Protein AF-A0A1Y4MVS9-F1 (afdb_monomer)

Foldseek 3Di:
DKWKKAQVLCVVVVHTFIDIDDPPDDPVVRCVRSVPDPRRPDMFTPDDDDLDDDHRPQDSVNVNVLVVLLVPADPVCNVCVNVVCVVDVDSVRCSVCRVVDDDDPPDPDVVVVVVVVVVVPVDDDPPDPPDDDD

Secondary structure (DSSP, 8-state):
-EEEEEEHHHHHTT---EEEEPSSPPHHHHHHHHT-BTTB--EEEEEEE-SS---TT--HHHHHHHHHHHHTS-HHHHHTHHHHTTTSSSHHHHHHHGGG----TT-SSHHHHHHHHHHHTTSS--S-------

Structure (mmCIF, N/CA/C/O backbone):
data_AF-A0A1Y4MVS9-F1
#
_entry.id   AF-A0A1Y4MVS9-F1
#
loop_
_atom_site.group_PDB
_atom_site.id
_atom_site.type_symbol
_atom_site.label_atom_id
_atom_site.label_alt_id
_atom_site.label_comp_id
_atom_site.label_asym_id
_atom_site.label_entity_id
_atom_site.label_seq_id
_atom_site.pdbx_PDB_ins_code
_atom_site.Cartn_x
_atom_site.Cartn_y
_atom_site.Cartn_z
_atom_site.occupancy
_atom_site.B_iso_or_equiv
_atom_site.auth_seq_id
_atom_site.auth_comp_id
_atom_site.auth_asym_id
_atom_site.auth_atom_id
_atom_site.pdbx_PDB_model_num
ATOM 1 N N . MET A 1 1 ? -2.451 -6.165 -6.102 1.00 93.25 1 MET A N 1
ATOM 2 C CA . MET A 1 1 ? -2.275 -5.313 -4.910 1.00 93.25 1 MET A CA 1
ATOM 3 C C . MET A 1 1 ? -3.485 -5.435 -3.996 1.00 93.25 1 MET A C 1
ATOM 5 O O . MET A 1 1 ? -4.609 -5.298 -4.475 1.00 93.25 1 MET A O 1
ATOM 9 N N . ARG A 1 2 ? -3.287 -5.744 -2.710 1.00 97.38 2 ARG A N 1
ATOM 10 C CA . ARG A 1 2 ? -4.346 -5.695 -1.683 1.00 97.38 2 ARG A CA 1
ATOM 11 C C . ARG A 1 2 ? -3.767 -5.558 -0.277 1.00 97.38 2 ARG A C 1
ATOM 13 O O . ARG A 1 2 ? -2.650 -5.996 -0.035 1.00 97.38 2 ARG A O 1
ATOM 20 N N . VAL A 1 3 ? -4.547 -5.008 0.647 1.00 97.88 3 VAL A N 1
ATOM 21 C CA . VAL A 1 3 ? -4.182 -4.822 2.061 1.00 97.88 3 VAL A CA 1
ATOM 22 C C . VAL A 1 3 ? -5.241 -5.430 2.974 1.00 97.88 3 VAL A C 1
ATOM 24 O O . VAL A 1 3 ? -6.434 -5.390 2.665 1.00 97.88 3 VAL A O 1
ATOM 27 N N . TYR A 1 4 ? -4.820 -6.015 4.090 1.00 97.88 4 TYR A N 1
ATOM 28 C CA . TYR A 1 4 ? -5.695 -6.512 5.142 1.00 97.88 4 TYR A CA 1
ATOM 29 C C . TYR A 1 4 ? -5.714 -5.525 6.304 1.00 97.88 4 TYR A C 1
ATOM 31 O O . TYR A 1 4 ? -4.717 -5.338 7.005 1.00 97.88 4 TYR A O 1
ATOM 39 N N . ILE A 1 5 ? -6.878 -4.920 6.517 1.00 97.56 5 ILE A N 1
ATOM 40 C CA . ILE A 1 5 ? -7.076 -3.862 7.504 1.00 97.56 5 ILE A CA 1
ATOM 41 C C . ILE A 1 5 ? -7.915 -4.418 8.649 1.00 97.56 5 ILE A C 1
ATOM 43 O O . ILE A 1 5 ? -8.976 -5.007 8.420 1.00 97.56 5 ILE A O 1
ATOM 47 N N . ALA A 1 6 ? -7.444 -4.233 9.879 1.00 96.38 6 ALA A N 1
ATOM 48 C CA . ALA A 1 6 ? -8.080 -4.719 11.094 1.00 96.38 6 ALA A CA 1
ATOM 49 C C . ALA A 1 6 ? -8.486 -3.577 12.028 1.00 96.38 6 ALA A C 1
ATOM 51 O O . ALA A 1 6 ? -7.814 -2.556 12.124 1.00 96.38 6 ALA A O 1
ATOM 52 N N . ASN A 1 7 ? -9.584 -3.781 12.752 1.00 95.44 7 ASN A N 1
ATOM 53 C CA . ASN A 1 7 ? -10.068 -2.884 13.794 1.00 95.44 7 ASN A CA 1
ATOM 54 C C . ASN A 1 7 ? -9.298 -3.143 15.099 1.00 95.44 7 ASN A C 1
ATOM 56 O O . ASN A 1 7 ? -9.491 -4.178 15.746 1.00 95.44 7 ASN A O 1
ATOM 60 N N . LEU A 1 8 ? -8.450 -2.194 15.503 1.00 90.94 8 LEU A N 1
ATOM 61 C CA . LEU A 1 8 ? -7.587 -2.336 16.680 1.00 90.94 8 LEU A CA 1
ATOM 62 C C . LEU A 1 8 ? -8.381 -2.366 17.983 1.00 90.94 8 LEU A C 1
ATOM 64 O O . LEU A 1 8 ? -8.057 -3.108 18.910 1.00 90.94 8 LEU A O 1
ATOM 68 N N . GLY A 1 9 ? -9.448 -1.577 18.061 1.00 87.50 9 GLY A N 1
ATOM 69 C CA . GLY A 1 9 ? -10.254 -1.504 19.267 1.00 87.50 9 GLY A CA 1
ATOM 70 C C . GLY A 1 9 ? -10.974 -2.823 19.570 1.00 87.50 9 GLY A C 1
ATOM 71 O O . GLY A 1 9 ? -10.969 -3.275 20.714 1.00 87.50 9 GLY A O 1
ATOM 72 N N . LYS A 1 10 ? -11.504 -3.499 18.544 1.00 86.25 10 LYS A N 1
ATOM 73 C CA . LYS A 1 10 ? -12.069 -4.851 18.683 1.00 86.25 10 LYS A CA 1
ATOM 74 C C . LYS A 1 10 ? -11.003 -5.911 18.938 1.00 86.25 10 LYS A C 1
ATOM 76 O O . LYS A 1 10 ? -11.207 -6.781 19.785 1.00 86.25 10 LYS A O 1
ATOM 81 N N . TYR A 1 11 ? -9.848 -5.794 18.284 1.00 85.25 11 TYR A N 1
ATOM 82 C CA . TYR A 1 11 ? -8.708 -6.676 18.525 1.00 85.25 11 TYR A CA 1
ATOM 83 C C . TYR A 1 11 ? -8.281 -6.658 20.001 1.00 85.25 11 TYR A C 1
ATOM 85 O O . TYR A 1 11 ? -8.115 -7.710 20.619 1.00 85.25 11 TYR A O 1
ATOM 93 N N . ASN A 1 12 ? -8.211 -5.467 20.602 1.00 85.06 12 ASN A N 1
ATOM 94 C CA . ASN A 1 12 ? -7.895 -5.276 22.020 1.00 85.06 12 ASN A CA 1
ATOM 95 C C . ASN A 1 12 ? -8.956 -5.866 22.970 1.00 85.06 12 ASN A C 1
ATOM 97 O O . ASN A 1 12 ? -8.644 -6.199 24.114 1.00 85.06 12 ASN A O 1
ATOM 101 N N . GLU A 1 13 ? -10.194 -6.039 22.502 1.00 89.38 13 GLU A N 1
ATOM 102 C CA . GLU A 1 13 ? -11.281 -6.717 23.222 1.00 89.38 13 GLU A CA 1
ATOM 103 C C . GLU A 1 13 ? -11.317 -8.240 22.959 1.00 89.38 13 GLU A C 1
ATOM 105 O O . GLU A 1 13 ? -12.166 -8.948 23.504 1.00 89.38 13 GLU A O 1
ATOM 110 N N . GLY A 1 14 ? 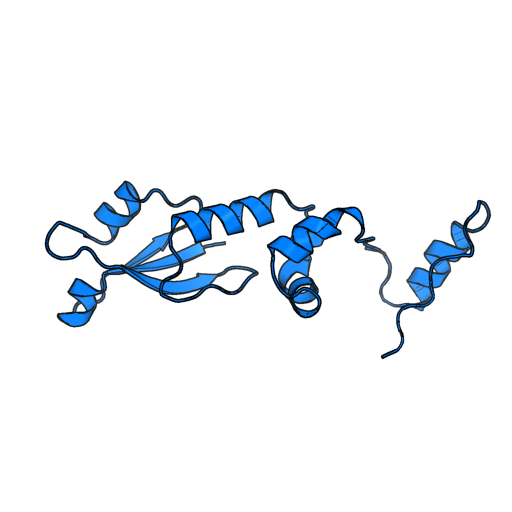-10.368 -8.771 22.178 1.00 87.38 14 GLY A N 1
ATOM 111 C CA . GLY A 1 14 ? -10.263 -10.190 21.830 1.00 87.38 14 GLY A CA 1
ATOM 112 C C . GLY A 1 14 ? -11.098 -10.609 20.616 1.00 87.38 14 GLY A C 1
ATOM 113 O O . GLY A 1 14 ? -11.218 -11.805 20.344 1.00 87.38 14 GLY A O 1
ATOM 114 N N . GLU A 1 15 ? -11.666 -9.652 19.878 1.00 87.75 15 GLU A N 1
ATOM 115 C CA . GLU A 1 15 ? -12.417 -9.886 18.645 1.00 87.75 15 GLU A CA 1
ATOM 116 C C . GLU A 1 15 ? -11.558 -9.572 17.412 1.00 87.75 15 GLU A C 1
ATOM 118 O O . GLU A 1 15 ? -11.197 -8.427 17.149 1.00 87.75 15 GLU A O 1
ATOM 123 N N . LEU A 1 16 ? -11.263 -10.592 16.601 1.00 87.00 16 LEU A N 1
ATOM 124 C CA . LEU A 1 16 ? -10.560 -10.409 15.330 1.00 87.00 16 LEU A CA 1
ATOM 125 C C . LEU A 1 16 ? -11.541 -9.931 14.254 1.00 87.00 16 LEU A C 1
ATOM 127 O O . LEU A 1 16 ? -12.240 -10.738 13.641 1.00 87.00 16 LEU A O 1
ATOM 131 N N . VAL A 1 17 ? -11.588 -8.619 14.025 1.00 94.69 17 VAL A N 1
ATOM 132 C CA . VAL A 1 17 ? -12.386 -8.009 12.955 1.00 94.69 17 VAL A CA 1
ATOM 133 C C . VAL A 1 17 ? -11.467 -7.293 11.976 1.00 94.69 17 VAL A C 1
ATOM 135 O O . VAL A 1 17 ? -10.808 -6.323 12.335 1.00 94.69 17 VAL A O 1
ATOM 138 N N . GLY A 1 18 ? -11.441 -7.769 10.734 1.00 95.75 18 GLY A N 1
ATOM 139 C CA . GLY A 1 18 ? -10.699 -7.161 9.638 1.00 95.75 18 GLY A CA 1
ATOM 140 C C . GLY A 1 18 ? -11.146 -7.702 8.284 1.00 95.75 18 GLY A C 1
ATOM 141 O O . GLY A 1 18 ? -11.907 -8.673 8.209 1.00 95.75 18 GLY A O 1
ATOM 142 N N . ALA A 1 19 ? -10.710 -7.052 7.210 1.00 97.81 19 ALA A N 1
ATOM 143 C CA . ALA A 1 19 ? -11.046 -7.444 5.848 1.00 97.81 19 ALA A CA 1
ATOM 144 C C . ALA A 1 19 ? -9.931 -7.094 4.858 1.00 97.81 19 ALA A C 1
ATOM 146 O O . ALA A 1 19 ? -9.137 -6.186 5.084 1.00 97.81 19 ALA A O 1
ATOM 147 N N . TRP A 1 20 ? -9.911 -7.823 3.740 1.00 98.19 20 TRP A N 1
ATOM 148 C CA . TRP A 1 20 ? -9.076 -7.508 2.584 1.00 98.19 20 TRP A CA 1
ATOM 149 C C . TRP A 1 20 ? -9.729 -6.433 1.712 1.00 98.19 20 TRP A C 1
ATOM 151 O O . TRP A 1 20 ? -10.915 -6.547 1.372 1.00 98.19 20 TRP A O 1
ATOM 161 N N . PHE A 1 21 ? -8.920 -5.462 1.297 1.00 97.94 21 PHE A N 1
ATOM 162 C CA . PHE A 1 21 ? -9.278 -4.365 0.406 1.00 97.94 21 PHE A CA 1
ATOM 163 C C . PHE A 1 21 ? -8.295 -4.280 -0.759 1.00 97.94 21 PHE A C 1
ATOM 165 O O . PHE A 1 21 ? -7.098 -4.514 -0.594 1.00 97.94 21 PHE A O 1
ATOM 172 N N . THR A 1 22 ? -8.808 -3.941 -1.936 1.00 97.56 22 THR A N 1
ATOM 173 C CA . THR A 1 22 ? -8.002 -3.626 -3.117 1.00 97.56 22 THR A CA 1
ATOM 174 C C . THR A 1 22 ? -7.986 -2.107 -3.270 1.00 97.56 22 THR A C 1
ATOM 176 O O . THR A 1 22 ? -9.071 -1.535 -3.360 1.00 97.56 22 THR A O 1
ATOM 179 N N . PRO A 1 23 ? -6.808 -1.457 -3.261 1.00 96.75 23 PRO A N 1
ATOM 180 C CA . PRO A 1 23 ? -6.696 -0.030 -3.544 1.00 96.75 23 PRO A CA 1
ATOM 181 C C . PRO A 1 23 ? -7.293 0.344 -4.918 1.00 96.75 23 PRO A C 1
ATOM 183 O O . PRO A 1 23 ? -7.252 -0.488 -5.827 1.00 96.75 23 PRO A O 1
ATOM 186 N N . PRO A 1 24 ? -7.855 1.557 -5.077 1.00 97.44 24 PRO A N 1
ATOM 187 C CA . PRO A 1 24 ? -8.024 2.572 -4.040 1.00 97.44 24 PRO A CA 1
ATOM 188 C C . PRO A 1 24 ? -9.121 2.194 -3.029 1.00 97.44 24 PRO A C 1
ATOM 190 O O . PRO A 1 24 ? -10.222 1.788 -3.394 1.00 97.44 24 PRO A O 1
ATOM 193 N N . VAL A 1 25 ? -8.813 2.338 -1.742 1.00 97.31 25 VAL A N 1
ATOM 194 C CA . VAL A 1 25 ? -9.713 2.039 -0.624 1.00 97.31 25 VAL A CA 1
ATOM 195 C C . VAL A 1 25 ? -10.431 3.314 -0.195 1.00 97.31 25 VAL A C 1
ATOM 197 O O . VAL A 1 25 ? -9.786 4.288 0.196 1.00 97.31 25 VAL A O 1
ATOM 200 N N . ASP A 1 26 ? -11.761 3.298 -0.242 1.00 97.12 26 ASP A N 1
ATOM 201 C CA . ASP A 1 26 ? -12.589 4.355 0.336 1.00 97.12 26 ASP A CA 1
ATOM 202 C C . ASP A 1 26 ? -12.653 4.210 1.864 1.00 97.12 26 ASP A C 1
ATOM 204 O O . ASP A 1 26 ? -12.898 3.119 2.390 1.00 97.12 26 ASP A O 1
ATOM 208 N N . TYR A 1 27 ? -12.411 5.309 2.584 1.00 94.56 27 TY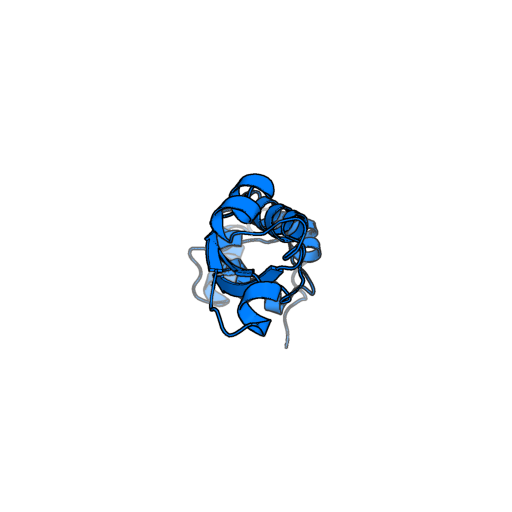R A N 1
ATOM 209 C CA . TYR A 1 27 ? -12.336 5.280 4.045 1.00 94.56 27 TYR A CA 1
ATOM 210 C C . TYR A 1 27 ? -13.684 4.928 4.684 1.00 94.56 27 TYR A C 1
ATOM 212 O O . TYR A 1 27 ? -13.715 4.138 5.629 1.00 94.56 27 TYR A O 1
ATOM 220 N N . ASP A 1 28 ? -14.791 5.475 4.175 1.00 94.75 28 ASP A N 1
ATOM 221 C CA . ASP A 1 28 ? -16.121 5.247 4.743 1.00 94.75 28 ASP A CA 1
ATOM 222 C C . ASP A 1 28 ? -16.564 3.793 4.514 1.00 94.75 28 ASP A C 1
ATOM 224 O O . ASP A 1 28 ? -17.037 3.136 5.447 1.00 94.75 28 ASP A O 1
ATOM 228 N N . GLU A 1 29 ? -16.332 3.247 3.313 1.00 95.75 29 GLU A N 1
ATOM 229 C CA . GLU A 1 29 ? -16.564 1.826 3.014 1.00 95.75 29 GLU A CA 1
ATOM 230 C C . GLU A 1 29 ? -15.722 0.922 3.925 1.00 95.75 29 GLU A C 1
ATOM 232 O O . GLU A 1 29 ? -16.224 -0.056 4.495 1.00 95.75 29 GLU A O 1
ATOM 237 N N . MET A 1 30 ? -14.436 1.243 4.086 1.00 96.06 30 MET A N 1
ATOM 238 C CA . MET A 1 30 ? -13.536 0.499 4.960 1.00 96.06 30 MET A CA 1
ATOM 239 C C . MET A 1 30 ? -14.026 0.522 6.409 1.00 96.06 30 MET A C 1
ATOM 241 O O . MET A 1 30 ? -14.138 -0.540 7.033 1.00 96.06 30 MET A O 1
ATOM 245 N N . ALA A 1 31 ? -14.339 1.710 6.929 1.00 95.19 31 ALA A N 1
ATOM 246 C CA . ALA A 1 31 ? -14.814 1.925 8.285 1.00 95.19 31 ALA A CA 1
ATOM 247 C C . ALA A 1 31 ? -16.100 1.139 8.559 1.00 95.19 31 ALA A C 1
ATOM 249 O O . ALA A 1 31 ? -16.171 0.419 9.558 1.00 95.19 31 ALA A O 1
ATOM 250 N N . GLU A 1 32 ? -17.086 1.193 7.658 1.00 95.12 32 GLU A N 1
ATOM 251 C CA . GLU A 1 32 ? -18.323 0.418 7.785 1.00 95.12 32 GLU A CA 1
ATOM 252 C C . GLU A 1 32 ? -18.031 -1.089 7.805 1.00 95.12 32 GLU A C 1
ATOM 254 O O . GLU A 1 32 ? -18.521 -1.824 8.669 1.00 95.12 32 GLU A O 1
ATOM 259 N N . ARG A 1 33 ? -17.172 -1.555 6.894 1.00 96.12 33 ARG A N 1
ATOM 260 C CA . ARG A 1 33 ? -16.892 -2.979 6.701 1.00 96.12 33 ARG A CA 1
ATOM 261 C C . ARG A 1 33 ? -16.131 -3.620 7.860 1.00 96.12 33 ARG A C 1
ATOM 263 O O . ARG A 1 33 ? -16.412 -4.774 8.189 1.00 96.12 33 ARG A O 1
ATOM 270 N N . ILE A 1 34 ? -15.203 -2.902 8.496 1.00 95.69 34 ILE A N 1
ATOM 271 C CA . ILE A 1 34 ? -14.482 -3.388 9.691 1.00 95.69 34 ILE A CA 1
ATOM 272 C C . ILE A 1 34 ? -15.126 -2.911 11.007 1.00 95.69 3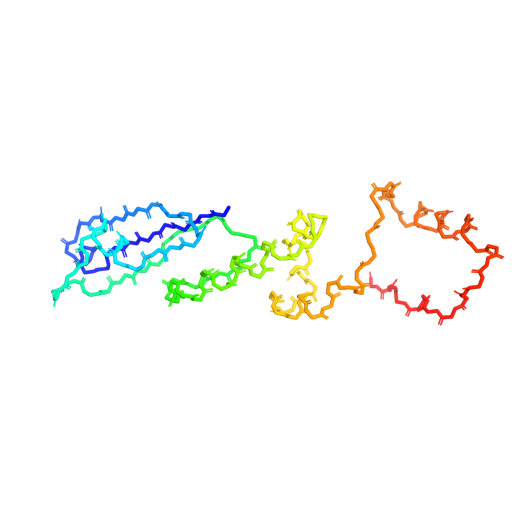4 ILE A C 1
ATOM 274 O O . ILE A 1 34 ? -14.668 -3.250 12.103 1.00 95.69 34 ILE A O 1
ATOM 278 N N . GLY A 1 35 ? -16.225 -2.158 10.919 1.00 94.12 35 GLY A N 1
ATOM 279 C CA . GLY A 1 35 ? -17.017 -1.700 12.055 1.00 94.12 35 GLY A CA 1
ATOM 280 C C . GLY A 1 35 ? -16.320 -0.657 12.926 1.00 94.12 35 GLY A C 1
ATOM 281 O O . GLY A 1 35 ? -16.451 -0.731 14.153 1.00 94.12 35 GLY A O 1
ATOM 282 N N . LEU A 1 36 ? -15.578 0.273 12.315 1.00 93.19 36 LEU A N 1
ATOM 283 C CA . LEU A 1 36 ? -15.120 1.487 12.990 1.00 93.19 36 LEU A CA 1
ATOM 284 C C . LEU A 1 36 ? -16.316 2.392 13.323 1.00 93.19 36 LEU A C 1
ATOM 286 O O . LEU A 1 36 ? -17.329 2.403 12.624 1.00 93.19 36 LEU A O 1
ATOM 290 N N . ASN A 1 37 ? -16.225 3.117 14.434 1.00 90.12 37 ASN A N 1
ATOM 291 C CA . ASN A 1 37 ? -17.217 4.099 14.888 1.00 90.12 37 ASN A CA 1
ATOM 292 C C . ASN A 1 37 ? -16.602 5.003 15.970 1.00 90.12 37 ASN A C 1
ATOM 294 O O . ASN A 1 37 ? -15.445 4.817 16.324 1.00 90.12 37 ASN A O 1
ATOM 298 N N . GLU A 1 38 ? -17.391 5.909 16.561 1.00 83.88 38 GLU A N 1
ATOM 299 C CA . GLU A 1 38 ? -16.963 6.829 17.640 1.00 83.88 38 GLU A CA 1
ATOM 300 C C . GLU A 1 38 ? -16.299 6.145 18.857 1.00 83.88 38 GLU A C 1
ATOM 302 O O . GLU A 1 38 ? -15.672 6.804 19.679 1.00 83.88 38 GLU A O 1
ATOM 307 N N . ARG A 1 39 ? -16.473 4.829 19.041 1.00 76.44 39 ARG A N 1
ATOM 308 C CA . ARG A 1 39 ? -15.810 4.060 20.107 1.00 76.44 39 ARG A CA 1
ATOM 309 C C . ARG A 1 39 ? -14.584 3.293 19.612 1.00 76.44 39 ARG A C 1
ATOM 311 O O . ARG A 1 39 ? -13.668 3.059 20.396 1.00 76.44 39 ARG A O 1
ATOM 318 N N . TYR A 1 40 ? -14.588 2.857 18.359 1.00 80.56 40 TYR A N 1
ATOM 319 C CA . TYR A 1 40 ? -13.530 2.056 17.751 1.00 80.56 40 TYR A CA 1
ATOM 320 C C . TYR A 1 40 ? -13.005 2.810 16.531 1.00 80.56 40 TYR A C 1
ATOM 322 O O . TYR A 1 40 ? -13.380 2.502 15.405 1.00 80.56 40 TYR A O 1
ATOM 330 N N . GLU A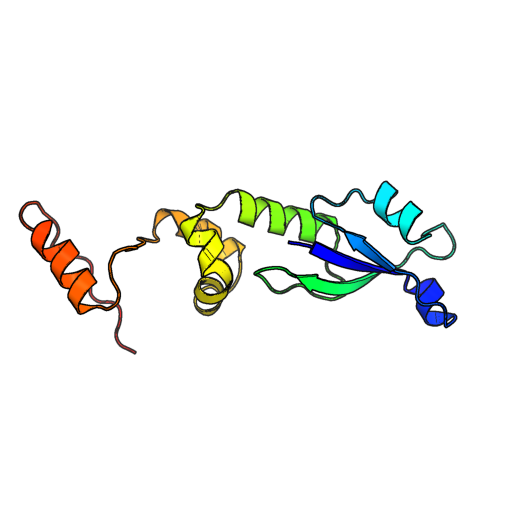 1 41 ? -12.208 3.846 16.776 1.00 85.94 41 GLU A N 1
ATOM 331 C CA . GLU A 1 41 ? -11.727 4.768 15.735 1.00 85.94 41 GLU A CA 1
ATOM 332 C C . GLU A 1 41 ? -10.449 4.260 15.046 1.00 85.94 41 GLU A C 1
ATOM 334 O O . GLU A 1 41 ? -10.143 4.652 13.923 1.00 85.94 41 GLU A O 1
ATOM 339 N N . GLU A 1 42 ? -9.705 3.371 15.709 1.00 91.38 42 GLU A N 1
ATOM 340 C CA . GLU A 1 42 ? -8.366 2.960 15.288 1.00 91.38 42 GLU A CA 1
ATOM 341 C C . GLU A 1 42 ? -8.372 1.668 14.457 1.00 91.38 42 GLU A C 1
ATOM 343 O O . GLU A 1 42 ? -9.013 0.667 14.805 1.00 91.38 42 GLU A O 1
ATOM 348 N N . TYR A 1 43 ? -7.582 1.677 13.384 1.00 95.56 43 TYR A N 1
ATOM 349 C CA . TYR A 1 43 ? -7.294 0.527 12.534 1.00 95.56 43 TYR A CA 1
ATOM 350 C C . TYR A 1 43 ? -5.782 0.325 12.390 1.00 95.56 43 TYR A C 1
ATOM 352 O O . TYR A 1 43 ? -4.998 1.233 12.657 1.00 95.56 43 TYR A O 1
ATOM 360 N N . ALA A 1 44 ? -5.388 -0.868 11.951 1.00 96.19 44 ALA A N 1
ATOM 361 C CA . ALA A 1 44 ? -4.025 -1.172 11.534 1.00 96.19 44 ALA A CA 1
ATOM 362 C C . ALA A 1 44 ? -4.028 -2.089 10.314 1.00 96.19 44 ALA A C 1
ATOM 364 O O . ALA A 1 44 ? -4.952 -2.886 10.113 1.00 96.19 44 ALA A O 1
ATOM 365 N N . ILE A 1 45 ? -2.967 -1.997 9.523 1.00 97.38 45 ILE A N 1
ATOM 366 C CA . ILE A 1 45 ? -2.671 -2.930 8.442 1.00 97.38 45 ILE A CA 1
ATOM 367 C C . ILE A 1 45 ? -1.907 -4.102 9.058 1.00 97.38 45 ILE A C 1
ATOM 369 O O . ILE A 1 45 ? -0.812 -3.934 9.585 1.00 97.38 45 ILE A O 1
ATOM 373 N N . HIS A 1 46 ? -2.504 -5.293 9.041 1.00 94.88 46 HIS A N 1
ATOM 374 C CA . HIS A 1 46 ? -1.885 -6.491 9.627 1.00 94.88 46 HIS A CA 1
ATOM 375 C C . HIS A 1 46 ? -1.249 -7.417 8.595 1.00 94.88 46 HIS A C 1
ATOM 377 O O . HIS A 1 46 ? -0.437 -8.260 8.968 1.00 94.88 46 HIS A O 1
ATOM 383 N N . ASP A 1 47 ? -1.647 -7.298 7.331 1.00 97.44 47 ASP A N 1
ATOM 384 C CA . ASP A 1 47 ? -1.101 -8.092 6.235 1.00 97.44 47 ASP A CA 1
ATOM 385 C C . ASP A 1 47 ? -1.299 -7.343 4.913 1.00 97.44 47 ASP A C 1
ATOM 387 O O . ASP A 1 47 ? -2.195 -6.498 4.805 1.00 97.44 47 ASP A O 1
ATOM 391 N N . TYR A 1 48 ? -0.483 -7.635 3.905 1.00 97.38 48 TYR A N 1
ATOM 392 C CA . TYR A 1 48 ? -0.595 -7.012 2.592 1.00 97.38 48 TYR A CA 1
ATOM 393 C C . TYR A 1 48 ? 0.061 -7.849 1.483 1.00 97.38 48 TYR A C 1
ATOM 395 O O . TYR A 1 48 ? 0.954 -8.656 1.708 1.00 97.38 48 TYR A O 1
ATOM 403 N N . GLU A 1 49 ? -0.394 -7.630 0.252 1.00 96.19 49 GLU A N 1
ATOM 404 C CA . GLU A 1 49 ? 0.190 -8.161 -0.981 1.00 96.19 49 GLU A CA 1
ATOM 405 C C . GLU A 1 49 ? 0.472 -6.980 -1.916 1.00 96.19 49 GLU A C 1
ATOM 407 O O . GLU A 1 49 ? -0.335 -6.649 -2.798 1.00 96.19 49 GLU A O 1
ATOM 412 N N . LEU A 1 50 ? 1.593 -6.304 -1.663 1.00 94.19 50 LEU A N 1
ATOM 413 C CA . LEU A 1 50 ? 2.063 -5.110 -2.364 1.00 94.19 50 LEU A CA 1
ATOM 414 C C . LEU A 1 50 ? 3.518 -5.316 -2.803 1.00 94.19 50 LEU A C 1
ATOM 416 O O . LEU A 1 50 ? 4.253 -6.031 -2.123 1.00 94.19 50 LEU A O 1
ATOM 420 N N . PRO A 1 51 ? 3.940 -4.700 -3.917 1.00 90.75 51 PRO A N 1
ATOM 421 C CA . PRO A 1 51 ? 5.312 -4.805 -4.404 1.00 90.75 51 PRO A CA 1
ATOM 422 C C . PRO A 1 51 ? 6.293 -3.859 -3.683 1.00 90.75 51 PRO A C 1
ATOM 424 O O . PRO A 1 51 ? 7.451 -3.776 -4.073 1.00 90.75 51 PRO A O 1
ATOM 427 N N . PHE A 1 52 ? 5.840 -3.150 -2.646 1.00 91.19 52 PHE A N 1
ATOM 428 C CA . PHE A 1 52 ? 6.617 -2.237 -1.810 1.00 91.19 52 PHE A CA 1
ATOM 429 C C . PHE A 1 52 ? 6.243 -2.421 -0.335 1.00 91.19 52 PHE A C 1
ATOM 431 O O . PHE A 1 52 ? 5.168 -2.933 -0.011 1.00 91.19 52 PHE A O 1
ATOM 438 N N . GLU A 1 53 ? 7.131 -1.985 0.553 1.00 91.12 53 GLU A N 1
ATOM 439 C CA . GLU A 1 53 ? 6.941 -2.085 1.999 1.00 91.12 53 GLU A CA 1
ATOM 440 C C . GLU A 1 53 ? 6.038 -0.962 2.523 1.00 91.12 53 GLU A C 1
ATOM 442 O O . GLU A 1 53 ? 6.162 0.199 2.126 1.00 91.12 53 GLU A O 1
ATOM 447 N N . ILE A 1 54 ? 5.154 -1.313 3.455 1.00 95.00 54 ILE A N 1
ATOM 448 C CA . ILE A 1 54 ? 4.342 -0.377 4.237 1.00 95.00 54 ILE A CA 1
ATOM 449 C C . ILE A 1 54 ? 4.353 -0.788 5.710 1.00 95.00 54 ILE A C 1
ATOM 451 O O . ILE A 1 54 ? 4.523 -1.963 6.043 1.00 95.00 54 ILE A O 1
ATOM 455 N N . ASP A 1 55 ? 4.134 0.181 6.591 1.00 96.25 55 ASP A N 1
ATOM 456 C CA . ASP A 1 55 ? 4.041 -0.036 8.029 1.00 96.25 55 ASP A CA 1
ATOM 457 C C . ASP A 1 55 ? 2.595 -0.326 8.459 1.00 96.25 55 ASP A C 1
ATOM 459 O O . ASP A 1 55 ? 1.620 0.031 7.794 1.00 96.25 55 ASP A O 1
ATOM 463 N N . GLU A 1 56 ? 2.438 -0.908 9.651 1.00 95.81 56 GLU A N 1
ATOM 464 C CA . GLU A 1 56 ? 1.123 -1.232 10.226 1.00 95.81 56 GLU A CA 1
ATOM 465 C C . GLU A 1 56 ? 0.218 -0.001 10.441 1.00 95.81 56 GLU A C 1
ATOM 467 O O . GLU A 1 56 ? -1.007 -0.130 10.475 1.00 95.81 56 GLU A O 1
ATOM 472 N N . TYR A 1 57 ? 0.815 1.190 10.558 1.00 95.19 57 TYR A N 1
ATOM 473 C CA . TYR A 1 57 ? 0.121 2.472 10.731 1.00 95.19 57 TYR A CA 1
ATOM 474 C C . TYR A 1 57 ? 0.192 3.367 9.492 1.00 95.19 57 TYR A C 1
ATOM 476 O O . TYR A 1 57 ? -0.117 4.558 9.591 1.00 95.19 57 TYR A O 1
ATOM 484 N N . THR A 1 58 ? 0.620 2.841 8.340 1.00 96.25 58 THR A N 1
ATOM 485 C CA . THR A 1 58 ? 0.581 3.607 7.094 1.00 96.25 58 THR A CA 1
ATOM 486 C C . THR A 1 58 ? -0.868 4.039 6.819 1.00 96.25 58 THR A C 1
ATOM 488 O O . THR A 1 58 ? -1.757 3.184 6.781 1.00 96.25 58 THR A O 1
ATOM 491 N N . PRO A 1 59 ? -1.140 5.350 6.647 1.00 95.94 59 PRO A N 1
ATOM 492 C CA . PRO A 1 59 ? -2.488 5.836 6.368 1.00 95.94 59 PRO A CA 1
ATOM 493 C C . PRO A 1 59 ? -3.056 5.232 5.081 1.00 95.94 59 PRO A C 1
ATOM 495 O O . PRO A 1 59 ? -2.329 5.035 4.110 1.00 95.94 59 PRO A O 1
ATOM 498 N N . ILE A 1 60 ? -4.364 4.984 5.024 1.00 95.81 60 ILE A N 1
ATOM 499 C CA . ILE A 1 60 ? -4.990 4.415 3.819 1.00 95.81 60 ILE A CA 1
ATOM 500 C C . ILE A 1 60 ? -4.887 5.344 2.611 1.00 95.81 60 ILE A C 1
ATOM 502 O O . ILE A 1 60 ? -4.711 4.876 1.488 1.00 95.81 60 ILE A O 1
ATOM 506 N N . GLU A 1 61 ? -4.912 6.656 2.827 1.00 96.31 61 GLU A N 1
ATOM 507 C CA . GLU A 1 61 ? -4.662 7.637 1.775 1.00 96.31 61 GLU A CA 1
ATOM 508 C C . GLU A 1 61 ? -3.253 7.483 1.193 1.00 96.31 61 GLU A C 1
ATOM 510 O O . GLU A 1 61 ? -3.067 7.608 -0.015 1.00 96.31 61 GLU A O 1
ATOM 515 N N . GLU A 1 62 ? -2.277 7.159 2.043 1.00 96.62 62 GLU A N 1
ATOM 516 C CA . GLU A 1 62 ? -0.897 6.918 1.632 1.00 96.62 62 GLU A CA 1
ATOM 517 C C . GLU A 1 62 ? -0.767 5.606 0.853 1.00 96.62 62 GLU A C 1
ATOM 519 O O . GLU A 1 62 ? -0.156 5.588 -0.211 1.00 96.62 62 GLU A O 1
ATOM 524 N N . VAL A 1 63 ? -1.410 4.527 1.317 1.00 97.31 63 VAL A N 1
ATOM 525 C CA . VAL A 1 63 ? -1.479 3.258 0.570 1.00 97.31 63 VAL A CA 1
ATOM 526 C C . VAL A 1 63 ? -2.076 3.479 -0.819 1.00 97.31 63 VAL A C 1
ATOM 528 O O . VAL A 1 63 ? -1.526 2.990 -1.806 1.00 97.31 63 VAL A O 1
ATOM 531 N N . ASN A 1 64 ? -3.180 4.225 -0.907 1.00 97.62 64 ASN A N 1
ATOM 532 C CA . ASN A 1 64 ? -3.823 4.546 -2.178 1.00 97.62 64 ASN A CA 1
ATOM 533 C C . ASN A 1 64 ? -2.881 5.328 -3.095 1.00 97.62 64 ASN A C 1
ATOM 535 O O . ASN A 1 64 ? -2.752 4.970 -4.262 1.00 97.62 64 ASN A O 1
ATOM 539 N N . ARG A 1 65 ? -2.187 6.340 -2.560 1.00 96.94 65 ARG A N 1
ATOM 540 C CA . ARG A 1 65 ? -1.220 7.144 -3.316 1.00 96.94 65 ARG A CA 1
ATOM 541 C C . ARG A 1 65 ? -0.073 6.293 -3.862 1.00 96.94 65 ARG A C 1
ATOM 543 O O . ARG A 1 65 ? 0.282 6.426 -5.025 1.00 96.94 65 ARG A O 1
ATOM 550 N N . LEU A 1 66 ? 0.504 5.414 -3.041 1.00 95.94 66 LEU A N 1
ATOM 551 C CA . LEU A 1 66 ? 1.598 4.535 -3.464 1.00 95.94 66 LEU A CA 1
ATOM 552 C C . LEU A 1 66 ? 1.133 3.530 -4.527 1.00 95.94 66 LEU A C 1
ATOM 554 O O . LEU A 1 66 ? 1.848 3.292 -5.494 1.00 95.94 66 LEU A O 1
ATOM 558 N N . CYS A 1 67 ? -0.073 2.973 -4.391 1.00 96.44 67 CYS A N 1
ATOM 559 C CA . CYS A 1 67 ? -0.626 2.075 -5.409 1.00 96.44 67 CYS A CA 1
ATOM 560 C C . CYS A 1 67 ? -0.899 2.800 -6.732 1.00 96.44 67 CYS A C 1
ATOM 562 O O . CYS A 1 67 ? -0.583 2.252 -7.781 1.00 96.44 67 CYS A O 1
ATOM 564 N N . GLU A 1 68 ? -1.421 4.029 -6.687 1.00 96.19 68 GLU A N 1
ATOM 565 C CA . GLU A 1 68 ? -1.601 4.876 -7.875 1.00 96.19 68 GLU A CA 1
ATOM 566 C C . GLU A 1 68 ? -0.258 5.134 -8.575 1.00 96.19 68 GLU A C 1
ATOM 568 O O . GLU A 1 68 ?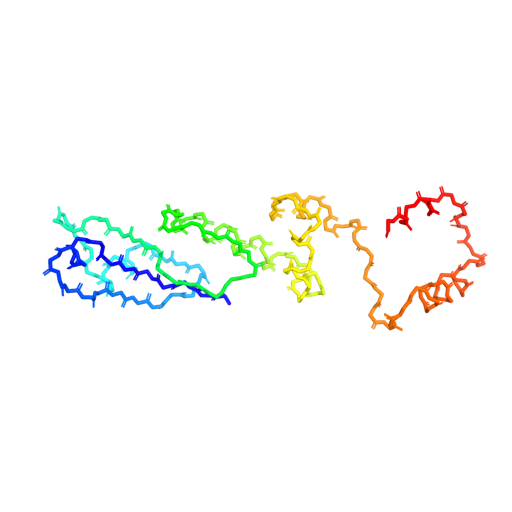 -0.149 4.953 -9.783 1.00 96.19 68 GLU A O 1
ATOM 573 N N . MET A 1 69 ? 0.798 5.442 -7.811 1.00 94.94 69 MET A N 1
ATOM 574 C CA . MET A 1 69 ? 2.147 5.609 -8.362 1.00 94.94 69 MET A CA 1
ATOM 575 C C . MET A 1 69 ? 2.663 4.350 -9.068 1.00 94.94 69 MET A C 1
ATOM 577 O O . MET A 1 69 ? 3.318 4.470 -10.097 1.00 94.94 69 MET A O 1
ATOM 581 N N . VAL A 1 70 ? 2.378 3.154 -8.539 1.00 94.81 70 VAL A N 1
ATOM 582 C CA . VAL A 1 70 ? 2.737 1.894 -9.213 1.00 94.81 70 VAL A CA 1
ATOM 583 C C . VAL A 1 70 ? 1.936 1.702 -10.496 1.00 94.81 70 VAL A C 1
ATOM 585 O O . VAL A 1 70 ? 2.511 1.316 -11.508 1.00 94.81 70 VAL A O 1
ATOM 588 N N . GLU A 1 71 ? 0.631 1.974 -10.475 1.00 93.56 71 GLU A N 1
ATOM 589 C CA . GLU A 1 71 ? -0.236 1.821 -11.652 1.00 93.56 71 GLU A CA 1
ATOM 590 C C . GLU A 1 71 ? 0.149 2.762 -12.804 1.00 93.56 71 GLU A C 1
ATOM 592 O O . GLU A 1 71 ? -0.049 2.406 -13.967 1.00 93.56 71 GLU A O 1
ATOM 597 N N . ASP A 1 72 ? 0.741 3.917 -12.491 1.00 93.81 72 ASP A N 1
ATOM 598 C CA . ASP A 1 72 ? 1.250 4.885 -13.470 1.00 93.81 72 ASP A CA 1
ATOM 599 C C . ASP A 1 72 ? 2.600 4.484 -14.102 1.00 93.81 72 ASP A C 1
ATOM 601 O O . ASP A 1 72 ? 2.994 5.055 -15.126 1.00 93.81 72 ASP A O 1
ATOM 605 N N . LEU A 1 73 ? 3.323 3.512 -13.532 1.00 91.88 73 LEU A N 1
ATOM 606 C CA . LEU A 1 73 ? 4.593 3.037 -14.090 1.00 91.88 73 LEU A CA 1
ATOM 607 C C . LEU A 1 73 ? 4.377 2.165 -15.344 1.00 91.88 73 LEU A C 1
ATOM 609 O O . LEU A 1 73 ? 3.343 1.513 -15.486 1.00 91.88 73 LEU A O 1
ATOM 613 N N . PRO A 1 74 ? 5.359 2.088 -16.256 1.00 90.00 74 PRO A N 1
ATOM 614 C CA . PRO A 1 74 ? 5.374 1.097 -17.336 1.00 90.00 74 PRO A CA 1
ATOM 615 C C . PRO A 1 74 ? 5.224 -0.353 -16.829 1.00 90.00 74 PRO A C 1
ATOM 617 O O . PRO A 1 74 ? 5.772 -0.698 -15.786 1.00 90.00 74 PRO A O 1
ATOM 620 N N . GLU A 1 75 ? 4.510 -1.210 -17.572 1.00 89.19 75 GLU A N 1
ATOM 621 C CA . GLU A 1 75 ? 4.211 -2.610 -17.184 1.00 89.19 75 GLU A CA 1
ATOM 622 C C . GLU A 1 75 ? 5.480 -3.426 -16.887 1.00 89.19 75 GLU A C 1
ATOM 624 O O . GLU A 1 75 ? 5.530 -4.169 -15.913 1.00 89.19 75 GLU A O 1
ATOM 629 N N . ASP A 1 76 ? 6.540 -3.219 -17.664 1.00 84.31 76 ASP A N 1
ATOM 630 C CA . ASP A 1 76 ? 7.832 -3.871 -17.461 1.00 84.31 76 ASP A CA 1
ATOM 631 C C . ASP A 1 76 ? 8.562 -3.422 -16.190 1.00 84.31 76 ASP A C 1
ATOM 633 O O . ASP A 1 76 ? 9.293 -4.203 -15.586 1.00 84.31 76 ASP A O 1
ATOM 637 N N . ILE A 1 77 ? 8.343 -2.184 -15.748 1.00 88.88 77 ILE A N 1
ATOM 638 C CA . ILE A 1 77 ? 8.836 -1.702 -14.453 1.00 88.88 77 ILE A CA 1
ATOM 639 C C . ILE A 1 77 ? 7.971 -2.249 -13.311 1.00 88.88 77 ILE A C 1
ATOM 641 O O . ILE A 1 77 ? 8.502 -2.576 -12.250 1.00 88.88 77 ILE A O 1
ATOM 645 N N . GLN A 1 78 ? 6.653 -2.365 -13.510 1.00 90.88 78 GLN A N 1
ATOM 646 C CA . GLN A 1 78 ? 5.741 -2.924 -12.505 1.00 90.88 78 GLN A CA 1
ATOM 647 C C . GLN A 1 78 ? 6.059 -4.393 -12.192 1.00 90.88 78 GLN A C 1
ATOM 649 O O . GLN A 1 78 ? 6.054 -4.776 -11.020 1.00 90.88 78 GLN A O 1
ATOM 654 N N . ASP A 1 79 ? 6.355 -5.199 -13.215 1.00 87.50 79 ASP A N 1
ATOM 655 C CA . ASP A 1 79 ? 6.668 -6.625 -13.056 1.00 87.50 79 ASP A CA 1
ATOM 656 C C . ASP A 1 79 ? 7.952 -6.855 -12.237 1.00 87.50 79 ASP A C 1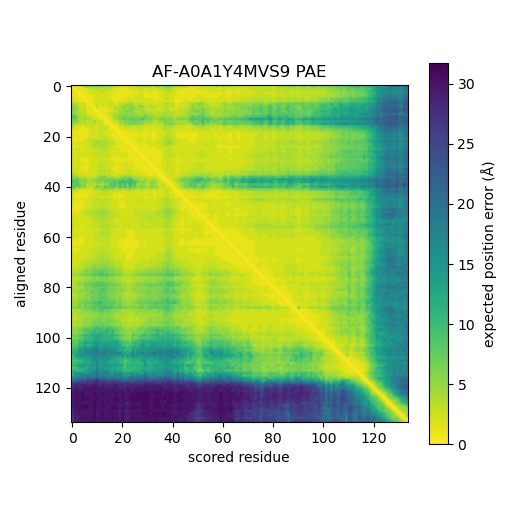
ATOM 658 O O . ASP A 1 79 ? 8.013 -7.782 -11.428 1.00 87.50 79 ASP A O 1
ATOM 662 N N . GLU A 1 80 ? 8.939 -5.966 -12.378 1.00 88.31 80 GLU A N 1
ATOM 663 C CA . GLU A 1 80 ? 10.246 -6.053 -11.710 1.00 88.31 80 GLU A CA 1
ATOM 664 C C . GLU A 1 80 ? 10.369 -5.123 -10.486 1.00 88.31 80 GLU A C 1
ATOM 666 O O . GLU A 1 80 ? 11.458 -4.918 -9.938 1.00 88.31 80 GLU A O 1
ATOM 671 N N . LEU A 1 81 ? 9.254 -4.548 -10.017 1.00 89.81 81 LEU A N 1
ATOM 672 C CA . LEU A 1 81 ? 9.261 -3.466 -9.028 1.00 89.81 81 LEU A CA 1
ATOM 673 C C . LEU A 1 81 ? 9.977 -3.848 -7.724 1.00 89.81 81 LEU A C 1
ATOM 675 O O . LEU A 1 81 ? 10.741 -3.053 -7.178 1.00 89.81 81 LEU A O 1
ATOM 679 N N . SER A 1 82 ? 9.780 -5.077 -7.236 1.00 86.38 82 SER A N 1
ATOM 680 C CA . SER A 1 82 ? 10.441 -5.552 -6.013 1.00 86.38 82 SER A CA 1
ATOM 681 C C . SER A 1 82 ? 11.960 -5.659 -6.159 1.00 86.38 82 SER A C 1
ATOM 683 O O . SER A 1 82 ? 12.689 -5.427 -5.193 1.00 86.38 82 SER A O 1
ATOM 685 N N . GLU A 1 83 ? 12.451 -6.006 -7.352 1.00 87.38 83 GLU A N 1
ATOM 686 C CA . GLU A 1 83 ? 13.890 -6.048 -7.622 1.00 87.38 83 GLU A CA 1
ATOM 687 C C . GLU A 1 83 ? 14.452 -4.631 -7.743 1.00 87.38 83 GLU A C 1
ATOM 689 O O . GLU A 1 83 ? 15.487 -4.318 -7.153 1.00 87.38 83 GLU A O 1
ATOM 694 N N . LEU A 1 84 ? 13.738 -3.740 -8.434 1.00 88.31 84 LEU A N 1
ATOM 695 C CA . LEU A 1 84 ? 14.133 -2.342 -8.593 1.00 88.31 84 LEU A CA 1
ATOM 696 C C . LEU A 1 84 ? 14.208 -1.617 -7.242 1.00 88.31 84 LEU A C 1
ATOM 698 O O . LEU A 1 84 ? 15.182 -0.913 -6.976 1.00 88.31 84 LEU A O 1
ATOM 702 N N . LEU A 1 85 ? 13.262 -1.860 -6.333 1.00 88.81 85 LEU A N 1
ATOM 703 C CA . LEU A 1 85 ? 13.272 -1.298 -4.976 1.00 88.81 85 LEU A CA 1
ATOM 704 C C . LEU A 1 85 ? 14.415 -1.819 -4.082 1.00 88.81 85 LEU A C 1
ATOM 706 O O . LEU A 1 85 ? 14.614 -1.303 -2.987 1.00 88.81 85 LEU A O 1
ATOM 710 N N . CYS A 1 86 ? 15.220 -2.790 -4.531 1.00 87.25 86 CYS A N 1
ATOM 711 C CA . CYS A 1 86 ? 16.490 -3.119 -3.870 1.00 87.25 86 CYS A CA 1
ATOM 712 C C . CYS A 1 86 ? 17.618 -2.126 -4.213 1.00 87.25 86 CYS A C 1
ATOM 714 O O . CYS A 1 86 ? 18.627 -2.073 -3.504 1.00 87.25 86 CYS A O 1
ATOM 716 N N . TYR A 1 87 ? 17.473 -1.366 -5.302 1.00 87.75 87 TYR A N 1
ATOM 717 C CA . TYR A 1 87 ? 18.450 -0.386 -5.785 1.00 87.75 87 TYR A CA 1
ATOM 718 C C . TYR A 1 87 ? 18.057 1.056 -5.464 1.00 87.75 87 TYR A C 1
ATOM 720 O O . TYR A 1 87 ? 18.942 1.895 -5.289 1.00 87.75 87 TYR A O 1
ATOM 728 N N . TYR A 1 88 ? 16.757 1.323 -5.363 1.00 88.19 88 TYR A N 1
ATOM 729 C CA . TYR A 1 88 ? 16.204 2.614 -4.968 1.00 88.19 88 TYR A CA 1
ATOM 730 C C . TYR A 1 88 ? 15.802 2.603 -3.494 1.00 88.19 88 TYR A C 1
ATOM 732 O O . TYR A 1 88 ? 15.411 1.580 -2.942 1.00 88.19 88 TYR A O 1
ATOM 740 N N . SER A 1 89 ? 15.918 3.750 -2.835 1.00 86.56 89 SER A N 1
ATOM 741 C CA . SER A 1 89 ? 15.587 3.900 -1.418 1.00 86.56 89 SER A CA 1
ATOM 742 C C . SER A 1 89 ? 14.086 4.034 -1.153 1.00 86.56 89 SER A C 1
ATOM 744 O O . SER A 1 89 ? 13.658 3.815 -0.018 1.00 86.56 89 SER A O 1
ATOM 746 N N . SER A 1 90 ? 13.291 4.370 -2.174 1.00 89.12 90 SER A N 1
ATOM 747 C CA . SER A 1 90 ? 11.831 4.428 -2.091 1.00 89.12 90 SER A CA 1
ATOM 748 C C . SER A 1 90 ? 11.160 4.324 -3.467 1.00 89.12 90 SER A C 1
ATOM 750 O O . SER A 1 90 ? 11.817 4.438 -4.506 1.00 89.12 90 SER A O 1
ATOM 752 N N . LEU A 1 91 ? 9.836 4.127 -3.472 1.00 91.62 91 LEU A N 1
ATOM 753 C CA . LEU A 1 91 ? 9.030 4.114 -4.697 1.00 91.62 91 LEU A CA 1
ATOM 754 C C . LEU A 1 91 ? 9.060 5.472 -5.407 1.00 91.62 91 LEU A C 1
ATOM 756 O O . LEU A 1 91 ? 9.102 5.527 -6.629 1.00 91.62 91 LEU A O 1
ATOM 760 N N . GLU A 1 92 ? 9.082 6.567 -4.652 1.00 91.19 92 GLU A N 1
ATOM 761 C CA . GLU A 1 92 ? 9.191 7.918 -5.199 1.00 91.19 92 GLU A CA 1
ATOM 762 C C . GLU A 1 92 ? 10.496 8.112 -5.974 1.00 91.19 92 GLU A C 1
ATOM 764 O O . GLU A 1 92 ? 10.462 8.613 -7.095 1.00 91.19 92 GLU A O 1
ATOM 769 N N . GLU A 1 93 ? 11.628 7.674 -5.413 1.00 91.44 93 GLU A N 1
ATOM 770 C CA . GLU A 1 93 ? 12.926 7.758 -6.093 1.00 91.44 93 GLU A CA 1
ATOM 771 C C . GLU A 1 93 ? 12.933 6.924 -7.381 1.00 91.44 93 GLU A C 1
ATOM 773 O O . GLU A 1 93 ? 13.437 7.371 -8.411 1.00 91.44 93 GLU A O 1
ATOM 778 N N . LEU A 1 94 ? 12.322 5.735 -7.353 1.00 91.25 94 LEU A N 1
ATOM 779 C CA . LEU A 1 94 ? 12.157 4.907 -8.545 1.00 91.25 94 LEU A CA 1
ATOM 780 C C . LEU A 1 94 ? 11.311 5.618 -9.614 1.00 91.25 94 LEU A C 1
ATOM 782 O O . LEU A 1 94 ? 11.712 5.660 -10.775 1.00 91.25 94 LEU A O 1
ATOM 786 N N . CYS A 1 95 ? 10.171 6.207 -9.238 1.00 90.50 95 CYS A N 1
ATOM 787 C CA . CYS A 1 95 ? 9.301 6.933 -10.165 1.00 90.50 95 CYS A CA 1
ATOM 788 C C . CYS A 1 95 ? 10.007 8.134 -10.816 1.00 90.50 95 CYS A C 1
ATOM 790 O O . CYS A 1 95 ? 9.804 8.382 -12.003 1.00 90.50 95 CYS A O 1
ATOM 792 N N . GLU A 1 96 ? 10.858 8.859 -10.083 1.00 91.19 96 GLU A N 1
ATOM 793 C CA . GLU A 1 96 ? 11.648 9.975 -10.632 1.00 91.19 96 GLU A CA 1
ATOM 794 C C . GLU A 1 96 ? 12.659 9.531 -11.703 1.00 91.19 96 GLU A C 1
ATOM 796 O O . GLU A 1 96 ? 13.022 10.327 -12.571 1.00 91.19 96 GLU A O 1
ATOM 801 N N . HIS A 1 97 ? 13.087 8.267 -11.662 1.00 89.25 97 HIS A N 1
ATOM 802 C CA . HIS A 1 97 ? 14.068 7.681 -12.575 1.00 89.25 97 HIS A CA 1
ATOM 803 C C . HIS A 1 97 ? 13.476 6.671 -13.563 1.00 89.25 97 HIS A C 1
ATOM 805 O O . HIS A 1 97 ? 14.226 6.085 -14.342 1.00 89.25 97 HIS A O 1
ATOM 811 N N . ALA A 1 98 ? 12.156 6.475 -13.570 1.00 87.25 98 ALA A N 1
ATOM 812 C CA . ALA A 1 98 ? 11.504 5.464 -14.399 1.00 87.25 98 ALA A CA 1
ATOM 813 C C . ALA A 1 98 ? 11.812 5.645 -15.898 1.00 87.25 98 ALA A C 1
ATOM 815 O O . ALA A 1 98 ? 12.096 4.670 -16.587 1.00 87.25 98 ALA A O 1
ATOM 816 N N . ASP A 1 99 ? 11.856 6.892 -16.382 1.00 85.81 99 ASP A N 1
ATOM 817 C CA . ASP A 1 99 ? 12.176 7.223 -17.781 1.00 85.81 99 ASP A CA 1
ATOM 818 C C . ASP A 1 99 ? 13.642 6.931 -18.171 1.00 85.81 99 ASP A C 1
ATOM 820 O O . ASP A 1 99 ? 13.962 6.827 -19.358 1.00 85.81 99 ASP A O 1
ATOM 824 N N . ASP A 1 100 ? 14.542 6.803 -17.190 1.00 87.50 100 ASP A N 1
ATOM 825 C CA . ASP A 1 100 ? 15.962 6.499 -17.408 1.00 87.50 100 ASP A CA 1
ATOM 826 C C . ASP A 1 100 ? 16.239 4.981 -17.436 1.00 87.50 100 ASP A C 1
ATOM 828 O O . ASP A 1 100 ? 17.337 4.553 -17.816 1.00 87.50 100 ASP A O 1
ATOM 832 N N . ILE A 1 101 ? 15.265 4.155 -17.036 1.00 85.75 101 ILE A N 1
ATOM 833 C CA . ILE A 1 101 ? 15.396 2.697 -16.991 1.00 85.75 101 ILE A CA 1
ATOM 834 C C . ILE A 1 101 ? 15.223 2.130 -18.402 1.00 85.75 101 ILE A C 1
ATOM 836 O O . ILE A 1 101 ? 14.199 2.304 -19.058 1.00 85.75 101 ILE A O 1
ATOM 840 N N . ILE A 1 102 ? 16.245 1.411 -18.876 1.00 84.56 102 ILE A N 1
ATOM 841 C CA . ILE A 1 102 ? 16.213 0.730 -20.173 1.00 84.56 102 ILE A CA 1
ATOM 842 C C . ILE A 1 102 ? 16.038 -0.764 -19.933 1.00 84.56 102 ILE A C 1
ATOM 844 O O . ILE A 1 102 ? 16.973 -1.446 -19.507 1.00 84.56 102 ILE A O 1
ATOM 848 N N . HIS A 1 103 ? 14.857 -1.271 -20.259 1.00 81.81 103 HIS A N 1
ATOM 849 C CA . HIS A 1 103 ? 14.549 -2.688 -20.183 1.00 81.81 103 HIS A CA 1
ATOM 850 C C . HIS A 1 103 ? 14.959 -3.424 -21.473 1.00 81.81 103 HIS A C 1
ATOM 852 O O . HIS A 1 103 ? 14.688 -2.971 -22.588 1.00 81.81 103 HIS A O 1
ATOM 858 N N . TYR A 1 104 ? 15.632 -4.569 -21.322 1.00 82.88 104 TYR A N 1
ATOM 859 C CA . TYR A 1 104 ? 16.076 -5.433 -22.421 1.00 82.88 104 TYR A CA 1
ATOM 860 C C . TYR A 1 104 ? 15.397 -6.813 -22.315 1.00 82.88 104 TYR A C 1
ATOM 862 O O . TYR A 1 104 ? 16.043 -7.765 -21.884 1.00 82.88 104 TYR A O 1
ATOM 870 N N . PRO A 1 105 ? 14.123 -6.952 -22.729 1.00 78.00 105 PRO A N 1
ATOM 871 C CA . PRO A 1 105 ? 13.320 -8.160 -22.486 1.00 78.00 105 PRO A CA 1
ATOM 872 C C . PRO A 1 105 ? 13.848 -9.423 -23.186 1.00 78.00 105 PRO A C 1
ATOM 874 O O . PRO A 1 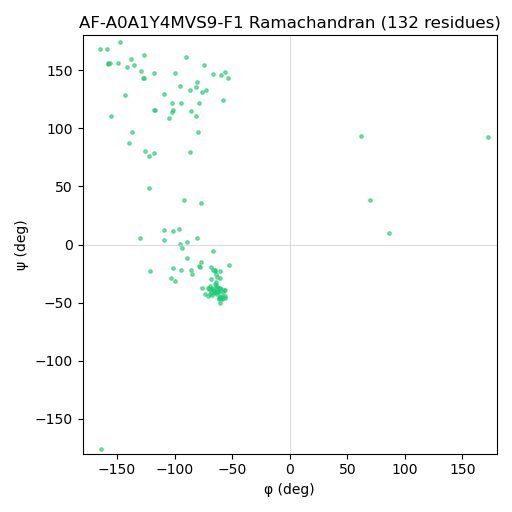105 ? 13.549 -10.535 -22.769 1.00 78.00 105 PRO A O 1
ATOM 877 N N . ASP A 1 106 ? 14.636 -9.259 -24.254 1.00 83.69 106 ASP A N 1
ATOM 878 C CA . ASP A 1 106 ? 15.228 -10.359 -25.029 1.00 83.69 106 ASP A CA 1
ATOM 879 C C . ASP A 1 106 ? 16.674 -10.691 -24.596 1.00 83.69 106 ASP A C 1
ATOM 881 O O . ASP A 1 106 ? 17.413 -11.332 -25.348 1.00 83.69 106 ASP A O 1
ATOM 885 N N . CYS A 1 107 ? 17.132 -10.185 -23.446 1.00 83.69 107 CYS A N 1
ATOM 886 C CA . CYS A 1 107 ? 18.497 -10.386 -22.959 1.00 83.69 107 CYS A CA 1
ATOM 887 C C . CYS A 1 107 ? 18.499 -11.153 -21.635 1.00 83.69 107 CYS A C 1
ATOM 889 O O . CYS A 1 107 ? 18.056 -10.633 -20.618 1.00 83.69 107 CYS A O 1
ATOM 891 N N . ASP A 1 108 ? 19.080 -12.354 -21.639 1.00 82.75 108 ASP A N 1
ATOM 892 C CA . ASP A 1 108 ? 19.210 -13.178 -20.429 1.00 82.75 108 ASP A CA 1
ATOM 893 C C . ASP A 1 108 ? 20.463 -12.813 -19.612 1.00 82.75 108 ASP A C 1
ATOM 895 O O . ASP A 1 108 ? 20.544 -13.064 -18.408 1.00 82.75 108 ASP A O 1
ATOM 899 N N . ASP A 1 109 ? 21.484 -12.252 -20.270 1.00 83.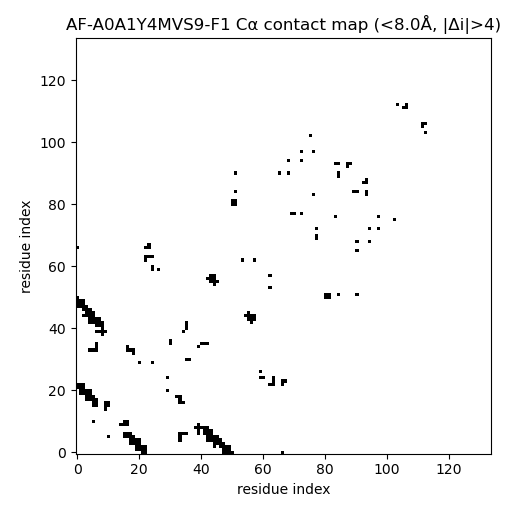00 109 ASP A N 1
ATOM 900 C CA . ASP A 1 109 ? 22.744 -11.873 -19.643 1.00 83.00 109 ASP A CA 1
ATOM 901 C C . ASP A 1 109 ? 23.389 -10.627 -20.276 1.00 83.00 109 ASP A C 1
ATOM 903 O O . ASP A 1 109 ? 22.964 -10.098 -21.308 1.00 83.00 109 ASP A O 1
ATOM 907 N N . MET A 1 110 ? 24.480 -10.161 -19.660 1.00 80.44 110 MET A N 1
ATOM 908 C CA . MET A 1 110 ? 25.224 -8.997 -20.149 1.00 80.44 110 MET A CA 1
ATOM 909 C C . MET A 1 110 ? 25.787 -9.186 -21.563 1.00 80.44 110 MET A C 1
ATOM 911 O O . MET A 1 110 ? 25.950 -8.207 -22.283 1.00 80.44 110 MET A O 1
ATOM 915 N N . THR A 1 111 ? 26.092 -10.413 -21.988 1.00 84.56 111 THR A N 1
ATOM 916 C CA . THR A 1 111 ? 26.533 -10.701 -23.360 1.00 84.56 111 THR A CA 1
ATOM 917 C C . THR A 1 111 ? 25.435 -10.361 -24.358 1.00 84.56 111 THR A C 1
ATOM 919 O O . THR A 1 111 ? 25.734 -9.807 -25.416 1.00 84.56 111 THR A O 1
ATOM 922 N N . ASP A 1 112 ? 24.182 -10.678 -24.046 1.00 83.81 112 ASP A N 1
ATOM 923 C CA . ASP A 1 112 ? 23.050 -10.377 -24.919 1.00 83.81 112 ASP A CA 1
ATOM 924 C C . ASP A 1 112 ? 22.755 -8.878 -24.960 1.00 83.81 112 ASP A C 1
ATOM 926 O O . ASP A 1 112 ? 22.566 -8.336 -26.052 1.00 83.81 112 ASP A O 1
ATOM 930 N N . VAL A 1 113 ? 22.893 -8.180 -23.827 1.00 82.06 113 VAL A N 1
ATOM 931 C CA . VAL A 1 113 ? 22.859 -6.707 -23.783 1.00 82.06 113 VAL A CA 1
ATOM 932 C C . VAL A 1 113 ? 23.962 -6.107 -24.661 1.00 82.06 113 VAL A C 1
ATOM 934 O O . VAL A 1 113 ? 23.709 -5.216 -25.470 1.00 82.06 113 VAL A O 1
ATOM 937 N N . TYR A 1 114 ? 25.195 -6.615 -24.574 1.00 79.31 114 TYR A N 1
ATOM 938 C CA . TYR A 1 114 ? 26.278 -6.136 -25.434 1.00 79.31 114 TYR A CA 1
ATOM 939 C C . TYR A 1 114 ? 25.992 -6.391 -26.916 1.00 79.31 114 TYR A C 1
ATOM 941 O O . TYR A 1 114 ? 26.276 -5.524 -27.735 1.00 79.31 114 TYR A O 1
ATOM 949 N N . LYS A 1 115 ? 25.415 -7.541 -27.288 1.00 79.31 115 LYS A N 1
ATOM 950 C CA . LYS A 1 115 ? 25.044 -7.834 -28.686 1.00 79.31 115 LYS A CA 1
ATOM 951 C C . LYS A 1 115 ? 23.894 -6.957 -29.184 1.00 79.31 115 LYS A C 1
ATOM 953 O O . LYS A 1 115 ? 23.901 -6.565 -30.352 1.00 79.31 115 LYS A O 1
ATOM 958 N N . SER A 1 116 ? 22.898 -6.677 -28.344 1.00 73.94 116 SER A N 1
ATOM 959 C CA . SER A 1 116 ? 21.764 -5.823 -28.708 1.00 73.94 116 SER A CA 1
ATOM 960 C C . SER A 1 116 ? 22.227 -4.382 -28.936 1.00 73.94 116 SER A C 1
ATOM 962 O O . SER A 1 116 ? 21.846 -3.762 -29.929 1.00 73.94 116 SER A O 1
ATOM 964 N N . GLN A 1 117 ? 23.158 -3.903 -28.106 1.00 67.56 117 GLN A N 1
ATOM 965 C CA . GLN A 1 117 ? 23.835 -2.623 -28.292 1.00 67.56 117 GLN A CA 1
ATOM 966 C C . GLN A 1 117 ? 24.780 -2.626 -29.504 1.00 67.56 117 GLN A C 1
ATOM 968 O O . GLN A 1 117 ? 24.763 -1.659 -30.263 1.00 67.56 117 GLN A O 1
ATOM 973 N N . ASP A 1 118 ? 25.537 -3.706 -29.753 1.00 64.06 118 ASP A N 1
ATOM 974 C CA . ASP A 1 118 ? 26.486 -3.797 -30.879 1.00 64.06 118 ASP A CA 1
ATOM 975 C C . ASP A 1 118 ? 25.778 -3.738 -32.248 1.00 64.06 118 ASP A C 1
ATOM 977 O O . ASP A 1 118 ? 26.221 -3.059 -33.180 1.00 64.06 118 ASP A O 1
ATOM 981 N N . ASN A 1 119 ? 24.597 -4.364 -32.347 1.00 55.22 119 ASN A N 1
ATOM 982 C CA . ASN A 1 119 ? 23.721 -4.265 -33.521 1.00 55.22 119 ASN A CA 1
ATOM 983 C C . ASN A 1 119 ? 23.136 -2.852 -33.732 1.00 55.22 119 ASN A C 1
ATOM 985 O O . ASN A 1 119 ? 22.752 -2.516 -34.856 1.00 55.22 119 ASN A O 1
ATOM 989 N N . LEU A 1 120 ? 23.081 -2.017 -32.686 1.00 50.62 120 LEU A N 1
ATOM 990 C CA . LEU A 1 120 ? 22.637 -0.618 -32.741 1.00 50.62 120 LEU A CA 1
ATOM 991 C C . LEU A 1 120 ? 23.807 0.373 -32.923 1.00 50.62 120 LEU A C 1
ATOM 993 O O . LEU A 1 120 ? 23.616 1.466 -33.464 1.00 50.62 120 LEU A O 1
ATOM 997 N N . THR A 1 121 ? 25.047 0.000 -32.584 1.00 48.12 121 THR A N 1
ATOM 998 C CA . THR A 1 121 ? 26.244 0.864 -32.672 1.00 48.12 121 THR A CA 1
ATOM 999 C C . THR A 1 121 ? 26.830 1.052 -34.075 1.00 48.12 121 THR A C 1
ATOM 1001 O O . THR A 1 121 ? 28.033 1.264 -34.228 1.00 48.12 121 THR A O 1
ATOM 1004 N N . ASN A 1 122 ? 25.993 1.118 -35.116 1.00 46.72 122 ASN A N 1
ATOM 1005 C CA . ASN A 1 122 ? 26.373 1.844 -36.337 1.00 46.72 122 ASN A CA 1
ATOM 1006 C C . ASN A 1 122 ? 25.898 3.307 -36.348 1.00 46.72 122 ASN A C 1
ATOM 1008 O O . ASN A 1 122 ? 26.259 4.051 -37.259 1.00 46.72 122 ASN A O 1
ATOM 1012 N N . LEU A 1 123 ? 25.153 3.766 -35.333 1.00 47.06 123 LEU A N 1
ATOM 1013 C CA . LEU A 1 123 ? 24.770 5.175 -35.202 1.00 47.06 123 LEU A CA 1
ATOM 1014 C C . LEU A 1 123 ? 24.851 5.661 -33.740 1.00 47.06 123 LEU A C 1
ATOM 1016 O O . LEU A 1 123 ? 23.862 5.700 -33.030 1.00 47.06 123 LEU A O 1
ATOM 1020 N N . LEU A 1 124 ? 26.053 6.118 -33.358 1.00 45.03 124 LEU A N 1
ATOM 1021 C CA . LEU A 1 124 ? 26.312 7.204 -32.392 1.00 45.03 124 LEU A CA 1
ATOM 1022 C C . LEU A 1 124 ? 25.825 7.023 -30.933 1.00 45.03 124 LEU A C 1
ATOM 1024 O O . LEU A 1 124 ? 24.748 7.496 -30.606 1.00 45.03 124 LEU A O 1
ATOM 1028 N N . GLN A 1 125 ? 26.685 6.521 -30.030 1.00 41.72 125 GLN A N 1
ATOM 1029 C CA . GLN A 1 125 ? 27.029 7.160 -28.730 1.00 41.72 125 GLN A CA 1
ATOM 1030 C C . GLN A 1 125 ? 27.888 6.229 -27.849 1.00 41.72 125 GLN A C 1
ATOM 1032 O O . GLN A 1 125 ? 27.407 5.431 -27.057 1.00 41.72 125 GLN A O 1
ATOM 1037 N N . LEU A 1 126 ? 29.209 6.366 -27.970 1.00 42.12 126 LEU A N 1
ATOM 1038 C CA . LEU A 1 126 ? 30.226 5.594 -27.244 1.00 42.12 126 LEU A CA 1
ATOM 1039 C C . LEU A 1 126 ? 30.670 6.266 -25.921 1.00 42.12 126 LEU A C 1
ATOM 1041 O O . LEU A 1 126 ? 31.859 6.265 -25.613 1.00 42.12 126 LEU A O 1
ATOM 1045 N N . SER A 1 127 ? 29.778 6.894 -25.142 1.00 37.03 127 SER A N 1
ATOM 1046 C CA . SER A 1 127 ? 30.233 7.746 -24.020 1.00 37.03 127 SER A CA 1
ATOM 1047 C C . SER A 1 127 ? 29.621 7.548 -22.630 1.00 37.03 127 SER A C 1
ATOM 1049 O O . SER A 1 127 ? 29.990 8.333 -21.763 1.00 37.03 127 SER A O 1
ATOM 1051 N N . VAL A 1 128 ? 28.755 6.559 -22.350 1.00 37.78 128 VAL A N 1
ATOM 1052 C CA . VAL A 1 128 ? 28.080 6.520 -21.022 1.00 37.78 128 VAL A CA 1
ATOM 1053 C C . VAL A 1 128 ? 28.292 5.256 -20.173 1.00 37.78 128 VAL A C 1
ATOM 1055 O O . VAL A 1 128 ? 28.249 5.354 -18.951 1.00 37.78 128 VAL A O 1
ATOM 1058 N N . LEU A 1 129 ? 28.632 4.086 -20.714 1.00 38.00 129 LEU A N 1
ATOM 1059 C CA . LEU A 1 129 ? 28.685 2.870 -19.880 1.00 38.00 129 LEU A CA 1
ATOM 1060 C C . LEU A 1 129 ? 30.044 2.671 -19.186 1.00 38.00 129 LEU A C 1
ATOM 1062 O O . LEU A 1 129 ? 30.899 1.895 -19.604 1.00 38.00 129 LEU A O 1
ATOM 1066 N N . SER A 1 130 ? 30.231 3.403 -18.088 1.00 37.69 130 SER A N 1
ATOM 1067 C CA . SER A 1 130 ? 31.195 3.112 -17.018 1.00 37.69 130 SER A CA 1
ATOM 1068 C C . SER A 1 130 ? 30.485 2.970 -15.669 1.00 37.69 130 SER A C 1
ATOM 1070 O O . SER A 1 130 ? 30.914 3.565 -14.699 1.00 37.69 130 SER A O 1
ATOM 1072 N N . PHE A 1 131 ? 29.409 2.194 -15.602 1.00 39.88 131 PHE A N 1
ATOM 1073 C CA . PHE A 1 131 ? 28.784 1.662 -14.382 1.00 39.88 131 PHE A CA 1
ATOM 1074 C C . PHE A 1 131 ? 28.057 0.403 -14.884 1.00 39.88 131 PHE A C 1
ATOM 1076 O O . PHE A 1 131 ? 27.263 0.509 -15.803 1.00 39.88 131 PHE A O 1
ATOM 1083 N N . PHE A 1 132 ? 28.441 -0.829 -14.562 1.00 34.50 132 PHE A N 1
ATOM 1084 C CA . PHE A 1 132 ? 28.430 -1.441 -13.242 1.00 34.50 132 PHE A CA 1
ATOM 1085 C C . PHE A 1 132 ? 29.641 -2.362 -13.048 1.00 34.50 132 PHE A C 1
ATOM 1087 O O . PHE A 1 132 ? 29.912 -3.265 -13.839 1.00 34.50 132 PHE A O 1
ATOM 1094 N N . ARG A 1 133 ? 30.355 -2.142 -11.946 1.00 31.75 133 ARG A N 1
ATOM 1095 C CA . ARG A 1 133 ? 31.260 -3.113 -11.337 1.00 31.75 133 ARG A CA 1
ATOM 1096 C C . ARG A 1 133 ? 31.029 -3.043 -9.836 1.00 31.75 133 ARG A C 1
ATOM 1098 O O . ARG A 1 133 ? 31.619 -2.183 -9.188 1.00 31.75 133 ARG A O 1
ATOM 1105 N N . ILE A 1 134 ? 30.202 -3.942 -9.318 1.00 37.72 134 ILE A N 1
ATOM 1106 C CA . ILE A 1 134 ? 30.368 -4.548 -7.993 1.00 37.72 134 ILE A CA 1
ATOM 1107 C C . ILE A 1 134 ? 30.147 -6.041 -8.191 1.00 37.72 134 ILE A C 1
ATOM 1109 O O . ILE A 1 134 ? 29.148 -6.385 -8.854 1.00 37.72 134 ILE A O 1
#

Radius of gyration: 21.27 Å; Cα contacts (8 Å, |Δi|>4): 138; chains: 1; bounding box: 50×23×60 Å

Mean predicted aligned error: 8.49 Å

Sequence (134 aa):
MRVYIANLGKYNEGELVGAWFTPPVDYDEMAERIGLNERYEEYAIHDYELPFEIDEYTPIEEVNRLCEMVEDLPEDIQDELSELLCYYSSLEELCEHADDIIHYPDCDDMTDVYKSQDNLTNLLQLSVLSFFRI

Nearest PDB structures (foldseek):
  2w82-assembly1_B  TM=8.354E-01  e=3.336E-14  Enterococcus faecalis
  7btr-assembly1_B  TM=8.244E-01  e=2.463E-11  Enterococcus faecalis EnGen0302

pLDDT: mean 84.73, std 17.03, range [31.75, 98.19]

Solvent-accessible surface area (backbone atoms only — not comparable to full-atom values): 8312 Å² total; per-residue (Å²): 106,36,40,28,41,29,26,44,51,45,41,76,73,74,40,92,39,55,48,80,44,54,71,76,66,55,66,68,63,48,31,63,75,38,60,47,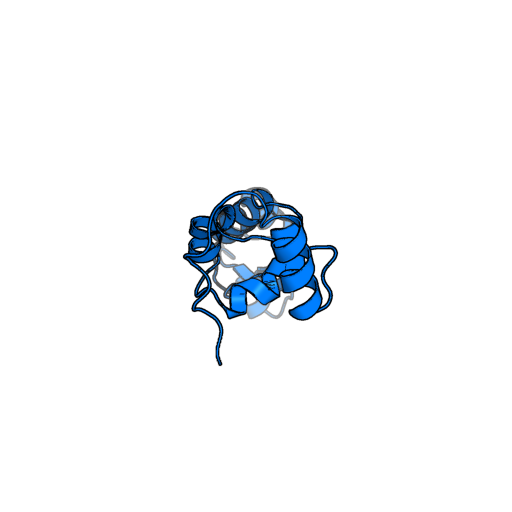45,102,87,28,78,49,65,35,46,80,48,72,50,58,72,63,92,79,57,47,76,59,50,63,70,54,54,30,50,55,50,51,57,50,71,71,45,56,70,75,54,54,78,44,33,56,64,53,52,73,79,32,96,41,71,67,60,41,62,79,44,50,89,74,61,81,85,60,94,90,38,94,48,71,69,43,49,49,51,59,49,57,76,52,65,85,65,85,82,96,80,76,90,84,75,89,88,132